Protein AF-A0A519NGT3-F1 (afdb_monomer_lite)

Secondary structure (DSSP, 8-state):
-HHHHHHHHHHHHHHHHHHHHHHHHHTTTS-HHHHHHHHHHHHHHHHHHHHHHHT--TTHHHHHHHHHHTS-HHHHHHHHHHHHHHHHHHH-

Sequence (92 aa):
MERFIREQKIVRESMSLKLKQIRAEHGKKLADFELEYFELATYYTYSFSVGDCLGCEWYFSSVAKHYQRLLPAEVANEIQRALAQSVIEARY

Structure (mmCIF, N/CA/C/O backbone):
data_AF-A0A519NGT3-F1
#
_entry.id   AF-A0A519NGT3-F1
#
loop_
_atom_site.group_PDB
_atom_site.id
_atom_site.type_symbol
_atom_site.label_atom_id
_atom_site.label_alt_id
_atom_site.label_comp_id
_atom_site.label_asym_id
_atom_site.label_entity_id
_atom_site.label_seq_id
_atom_site.pdbx_PDB_ins_code
_atom_site.Cartn_x
_atom_site.Cartn_y
_atom_site.Cartn_z
_atom_site.occupancy
_atom_site.B_iso_or_equiv
_atom_site.auth_seq_id
_atom_site.auth_comp_id
_atom_site.auth_asym_id
_atom_site.auth_atom_id
_atom_site.pdbx_PDB_model_num
ATOM 1 N N . MET A 1 1 ? 17.074 -4.022 -18.427 1.00 61.75 1 MET A N 1
ATOM 2 C CA . MET A 1 1 ? 17.341 -4.419 -17.027 1.00 61.75 1 MET A CA 1
ATOM 3 C C . MET A 1 1 ? 17.499 -3.202 -16.111 1.00 61.75 1 MET A C 1
ATOM 5 O O . MET A 1 1 ? 16.736 -3.085 -15.167 1.00 61.75 1 MET A O 1
ATOM 9 N N . GLU A 1 2 ? 18.405 -2.257 -16.400 1.00 77.00 2 GLU A N 1
ATOM 10 C CA . GLU A 1 2 ? 18.660 -1.086 -15.528 1.00 77.00 2 GLU A CA 1
ATOM 11 C C . GLU A 1 2 ? 17.442 -0.177 -15.308 1.00 77.00 2 GLU A C 1
ATOM 13 O O . GLU A 1 2 ? 17.122 0.159 -14.171 1.00 77.00 2 GLU A O 1
ATOM 18 N N . ARG A 1 3 ? 16.711 0.161 -16.380 1.00 76.62 3 ARG A N 1
ATOM 19 C CA . ARG A 1 3 ? 15.463 0.938 -16.295 1.00 76.62 3 ARG A CA 1
ATOM 20 C C . ARG A 1 3 ? 14.436 0.286 -15.362 1.00 76.62 3 ARG A C 1
ATOM 22 O O . ARG A 1 3 ? 13.848 0.964 -14.534 1.00 76.62 3 ARG A O 1
ATOM 29 N N . PHE A 1 4 ? 14.283 -1.029 -15.466 1.00 72.19 4 PHE A N 1
ATOM 30 C CA . PHE A 1 4 ? 13.344 -1.815 -14.671 1.00 72.19 4 PHE A CA 1
ATOM 31 C C . PHE A 1 4 ? 13.715 -1.832 -13.178 1.00 72.19 4 PHE A C 1
ATOM 33 O O . PHE A 1 4 ? 12.865 -1.587 -12.327 1.00 72.19 4 PHE A O 1
A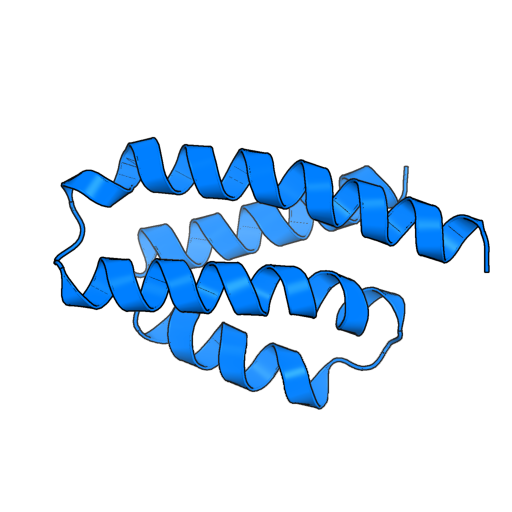TOM 40 N N . ILE A 1 5 ? 14.995 -2.045 -12.849 1.00 74.62 5 ILE A N 1
ATOM 41 C CA . ILE A 1 5 ? 15.478 -2.007 -11.457 1.00 74.62 5 ILE A CA 1
ATOM 42 C C . ILE A 1 5 ? 15.286 -0.605 -10.860 1.00 74.62 5 ILE A C 1
ATOM 44 O O . ILE A 1 5 ? 14.884 -0.464 -9.705 1.00 74.62 5 ILE A O 1
ATOM 48 N N . ARG A 1 6 ? 15.541 0.439 -11.659 1.00 82.12 6 ARG A N 1
ATOM 49 C CA . ARG A 1 6 ? 15.325 1.831 -11.256 1.00 82.12 6 ARG A CA 1
ATOM 50 C C . ARG A 1 6 ? 13.849 2.116 -10.973 1.00 82.12 6 ARG A C 1
ATOM 52 O O . ARG A 1 6 ? 13.544 2.662 -9.919 1.00 82.12 6 ARG A O 1
ATOM 59 N N . GLU A 1 7 ? 12.954 1.719 -11.874 1.00 78.12 7 GLU A N 1
ATOM 60 C CA . GLU A 1 7 ? 11.504 1.894 -11.721 1.00 78.12 7 GLU A CA 1
ATOM 61 C C . GLU A 1 7 ? 10.993 1.206 -10.447 1.00 78.12 7 GLU A C 1
ATOM 63 O O . GLU A 1 7 ? 10.344 1.850 -9.627 1.00 78.12 7 GLU A O 1
ATOM 68 N N . GLN A 1 8 ? 11.376 -0.051 -10.198 1.00 74.50 8 GLN A N 1
ATOM 69 C CA . GLN A 1 8 ? 10.996 -0.752 -8.965 1.00 74.50 8 GLN A CA 1
ATOM 70 C C . GLN A 1 8 ? 11.456 -0.032 -7.696 1.00 74.50 8 GLN A C 1
ATOM 72 O O . GLN A 1 8 ? 10.712 0.032 -6.713 1.00 74.50 8 GLN A O 1
ATOM 77 N N . LYS A 1 9 ? 12.680 0.507 -7.703 1.00 80.38 9 LYS A N 1
ATOM 78 C CA . LYS A 1 9 ? 13.215 1.262 -6.570 1.00 80.38 9 LYS A CA 1
ATOM 79 C C . LYS A 1 9 ? 12.380 2.518 -6.303 1.00 80.38 9 LYS A C 1
ATOM 81 O O . LYS A 1 9 ? 11.994 2.733 -5.157 1.00 80.38 9 LYS A O 1
ATOM 86 N N . ILE A 1 10 ? 12.039 3.276 -7.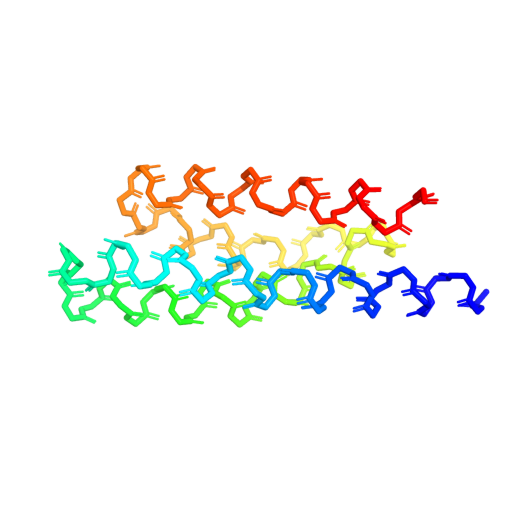348 1.00 83.62 10 ILE A N 1
ATOM 87 C CA . ILE A 1 10 ? 11.209 4.486 -7.236 1.00 83.62 10 ILE A CA 1
ATOM 88 C C . ILE A 1 10 ? 9.815 4.141 -6.700 1.00 83.62 10 ILE A C 1
ATOM 90 O O . ILE A 1 10 ? 9.373 4.756 -5.729 1.00 83.62 10 ILE A O 1
ATOM 94 N N . VAL A 1 11 ? 9.148 3.116 -7.253 1.00 80.00 11 VAL A N 1
ATOM 95 C CA . VAL A 1 11 ? 7.824 2.688 -6.759 1.00 80.00 11 VAL A CA 1
ATOM 96 C C . VAL A 1 11 ? 7.905 2.286 -5.287 1.00 80.00 11 VAL A C 1
ATOM 98 O O . VAL A 1 11 ? 7.045 2.670 -4.497 1.00 80.00 11 VAL A O 1
ATOM 101 N N . ARG A 1 12 ? 8.938 1.530 -4.893 1.00 77.56 12 ARG A N 1
ATOM 102 C CA . ARG A 1 12 ? 9.119 1.075 -3.508 1.00 77.56 12 ARG A CA 1
ATOM 103 C C . ARG A 1 12 ? 9.323 2.242 -2.545 1.00 77.56 12 ARG A C 1
ATOM 105 O O . ARG A 1 12 ? 8.715 2.255 -1.477 1.00 77.56 12 ARG A O 1
ATOM 112 N N . GLU A 1 13 ? 10.170 3.199 -2.900 1.00 84.25 13 GLU A N 1
ATOM 113 C CA . GLU A 1 13 ? 10.440 4.377 -2.071 1.00 84.25 13 GLU A CA 1
ATOM 114 C C . GLU A 1 13 ? 9.193 5.263 -1.948 1.00 84.25 13 GLU A C 1
ATOM 116 O O . GLU A 1 13 ? 8.789 5.596 -0.832 1.00 84.25 13 GLU A O 1
ATOM 121 N N . SER A 1 14 ? 8.524 5.547 -3.070 1.00 85.62 14 SER A N 1
ATOM 122 C CA . SER A 1 14 ? 7.288 6.339 -3.108 1.00 85.62 14 SER A CA 1
ATOM 123 C C . SER A 1 14 ? 6.162 5.678 -2.302 1.00 85.62 14 SER A C 1
ATOM 125 O O . SER A 1 14 ? 5.590 6.306 -1.407 1.00 85.62 14 SER A O 1
ATOM 127 N N . MET A 1 15 ? 5.905 4.379 -2.508 1.00 84.69 15 MET A N 1
ATOM 128 C CA . MET A 1 15 ? 4.879 3.659 -1.744 1.00 84.69 15 MET A CA 1
ATOM 129 C C . MET A 1 15 ? 5.194 3.589 -0.257 1.00 84.69 15 MET A C 1
ATOM 131 O O . MET A 1 15 ? 4.279 3.664 0.559 1.00 84.69 15 MET A O 1
ATOM 135 N N . SER A 1 16 ? 6.471 3.500 0.121 1.00 84.12 16 SER A N 1
ATOM 136 C CA . SER A 1 16 ? 6.845 3.519 1.535 1.00 84.12 16 SER A CA 1
ATOM 137 C C . SER A 1 16 ? 6.432 4.802 2.233 1.00 84.12 16 SER A C 1
ATOM 139 O O . SER A 1 16 ? 5.934 4.770 3.361 1.00 84.12 16 SER A O 1
ATOM 141 N N . LEU A 1 17 ? 6.623 5.932 1.556 1.00 89.19 17 LEU A N 1
ATOM 142 C CA . LEU A 1 17 ? 6.240 7.236 2.071 1.00 89.19 17 LEU A CA 1
ATOM 143 C C . LEU A 1 17 ? 4.716 7.363 2.148 1.00 89.19 17 LEU A C 1
ATOM 145 O O . LEU A 1 17 ? 4.198 7.698 3.214 1.00 89.19 17 LEU A O 1
ATOM 149 N N . LYS A 1 18 ? 4.002 7.021 1.069 1.00 87.81 18 LYS A N 1
ATOM 150 C CA . LYS A 1 18 ? 2.535 7.118 1.019 1.00 87.81 18 LYS A CA 1
ATOM 151 C C . LYS A 1 18 ? 1.865 6.208 2.059 1.00 87.81 18 LYS A C 1
ATOM 153 O O . LYS A 1 18 ? 0.993 6.658 2.790 1.00 87.81 18 LYS A O 1
ATOM 158 N N . LEU A 1 19 ? 2.323 4.966 2.236 1.00 86.44 19 LEU A N 1
ATOM 159 C CA . LEU A 1 19 ? 1.762 4.047 3.242 1.00 86.44 19 LEU A CA 1
ATOM 160 C C . LEU A 1 19 ? 1.986 4.534 4.683 1.00 86.44 19 LEU A C 1
ATOM 162 O O . LEU A 1 19 ? 1.110 4.368 5.531 1.00 86.44 19 LEU A O 1
ATOM 166 N N . LYS A 1 20 ? 3.123 5.185 4.973 1.00 88.94 20 LYS A N 1
ATOM 167 C CA . LYS A 1 20 ? 3.355 5.831 6.279 1.00 88.94 20 LYS A CA 1
ATOM 168 C C . LYS A 1 20 ? 2.392 6.994 6.523 1.00 88.94 20 LYS A C 1
ATOM 170 O O . LYS A 1 20 ? 1.942 7.157 7.654 1.00 88.94 20 LYS A O 1
ATOM 175 N N . GLN A 1 21 ? 2.076 7.776 5.490 1.00 91.06 21 GLN A N 1
ATOM 176 C CA . GLN A 1 21 ? 1.107 8.875 5.573 1.00 91.06 21 GLN A CA 1
ATOM 177 C C . GLN A 1 21 ? -0.303 8.343 5.847 1.00 91.06 21 GLN A C 1
ATOM 179 O O . GLN A 1 21 ? -0.908 8.739 6.840 1.00 91.06 21 GLN A O 1
ATOM 184 N N . ILE A 1 22 ? -0.752 7.351 5.068 1.00 88.94 22 ILE A N 1
ATOM 185 C CA . ILE A 1 22 ? -2.053 6.688 5.255 1.00 88.94 22 ILE A CA 1
ATOM 186 C C . ILE A 1 22 ? -2.164 6.120 6.676 1.00 88.94 22 ILE A C 1
ATOM 188 O O . ILE A 1 22 ? -3.166 6.315 7.361 1.00 88.94 22 ILE A O 1
ATOM 192 N N . ARG A 1 23 ? -1.109 5.463 7.179 1.00 88.31 23 ARG A N 1
ATOM 193 C CA . ARG A 1 23 ? -1.087 4.959 8.560 1.00 88.31 23 ARG A CA 1
ATOM 194 C C . ARG A 1 23 ? -1.187 6.076 9.595 1.00 88.31 23 ARG A C 1
ATOM 196 O O . ARG A 1 23 ? -1.860 5.896 10.605 1.00 88.31 23 ARG A O 1
ATOM 203 N N . ALA A 1 24 ? -0.501 7.197 9.399 1.00 89.56 24 ALA A N 1
ATOM 204 C CA . ALA A 1 24 ? -0.559 8.311 10.340 1.00 89.56 24 ALA A CA 1
ATOM 205 C C . ALA A 1 24 ? -1.965 8.936 10.397 1.00 89.56 24 ALA A C 1
ATOM 207 O O . ALA A 1 24 ? -2.416 9.325 11.476 1.00 89.56 24 ALA A O 1
ATOM 208 N N . GLU A 1 25 ? -2.656 8.989 9.258 1.00 92.00 25 GLU A N 1
ATOM 209 C CA . GLU A 1 25 ? -3.988 9.581 9.116 1.00 92.00 25 GLU A CA 1
ATOM 210 C C . GLU A 1 25 ? -5.117 8.650 9.586 1.00 92.00 25 GLU A C 1
ATOM 212 O O . GLU A 1 25 ? -6.008 9.063 10.337 1.00 92.00 25 GLU A O 1
ATOM 217 N N . HIS A 1 26 ? -5.053 7.372 9.207 1.00 88.31 26 HIS A N 1
ATOM 218 C CA . HIS A 1 26 ? -6.115 6.397 9.460 1.00 88.31 26 HIS A CA 1
ATOM 219 C C . HIS A 1 26 ? -5.809 5.436 10.608 1.00 88.31 26 HIS A C 1
ATOM 221 O O . HIS A 1 26 ? -6.735 4.919 11.223 1.00 88.31 26 HIS A O 1
ATOM 227 N N . GLY A 1 27 ? -4.543 5.226 10.969 1.00 82.50 27 GLY A N 1
ATOM 228 C CA . GLY A 1 27 ? -4.138 4.182 11.916 1.00 82.50 27 GLY A CA 1
ATOM 229 C C . GLY A 1 27 ? -4.727 4.325 13.319 1.00 82.50 27 GLY A C 1
ATOM 230 O O . GLY A 1 27 ? -4.955 3.321 13.977 1.00 82.50 27 GLY A O 1
ATOM 231 N N . LYS A 1 28 ? -5.045 5.548 13.768 1.00 84.44 28 LYS A N 1
ATOM 232 C CA . LYS A 1 28 ? -5.732 5.778 15.057 1.00 84.44 28 LYS A CA 1
ATOM 233 C C . LYS A 1 28 ? -7.222 5.417 15.036 1.00 84.44 28 LYS A C 1
ATOM 235 O O . LYS A 1 28 ? -7.839 5.361 16.093 1.00 84.44 28 LYS A O 1
ATOM 240 N N . LYS A 1 29 ? -7.803 5.260 13.844 1.00 86.38 29 LYS A N 1
ATOM 241 C CA . LYS A 1 29 ? -9.214 4.917 13.618 1.00 86.38 29 LYS A CA 1
ATOM 242 C C . LYS A 1 29 ? -9.407 3.423 13.338 1.00 86.38 29 LYS A C 1
ATOM 244 O O . LYS A 1 29 ? -10.545 2.974 13.314 1.00 86.38 29 LYS A O 1
ATOM 249 N N . LEU A 1 30 ? -8.317 2.695 13.095 1.00 85.94 30 LEU A N 1
ATOM 250 C CA . LEU A 1 30 ? -8.327 1.262 12.826 1.00 85.94 30 LEU A CA 1
ATOM 251 C C . LEU A 1 30 ? -8.367 0.475 14.135 1.00 85.94 30 LEU A C 1
ATOM 253 O O . LEU A 1 30 ? -7.696 0.835 15.103 1.00 85.94 30 LEU A O 1
ATOM 257 N N . ALA A 1 31 ? -9.121 -0.619 14.144 1.00 88.62 31 ALA A N 1
ATO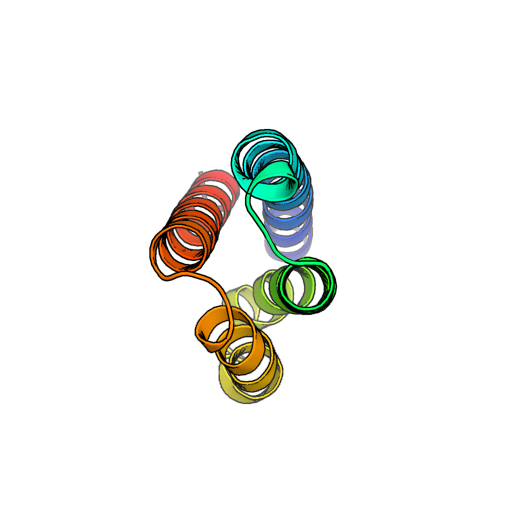M 258 C CA . ALA A 1 31 ? -9.028 -1.616 15.200 1.00 88.62 31 ALA A CA 1
ATOM 259 C C . ALA A 1 31 ? -7.688 -2.372 15.123 1.00 88.62 31 ALA A C 1
ATOM 261 O O . ALA A 1 31 ? -7.059 -2.450 14.065 1.00 88.62 31 ALA A O 1
ATOM 262 N N . ASP A 1 32 ? -7.268 -2.990 16.230 1.00 85.12 32 ASP A N 1
ATOM 263 C CA . ASP A 1 32 ? -5.975 -3.688 16.322 1.00 85.12 32 ASP A CA 1
ATOM 264 C C . ASP A 1 32 ? -5.787 -4.765 15.234 1.00 85.12 32 ASP A C 1
ATOM 266 O O . ASP A 1 32 ? -4.712 -4.883 14.648 1.00 85.12 32 ASP A O 1
ATOM 270 N N . PHE A 1 33 ? -6.846 -5.507 14.895 1.00 83.88 33 PHE A N 1
ATOM 271 C CA . PHE A 1 33 ? -6.796 -6.522 13.836 1.00 83.88 33 PHE A CA 1
ATOM 272 C C . PHE A 1 33 ? -6.722 -5.909 12.422 1.00 83.88 33 PHE A C 1
ATOM 274 O O . PHE A 1 33 ? -6.116 -6.483 11.520 1.00 83.88 33 PHE A O 1
ATOM 281 N N . GLU A 1 34 ? -7.299 -4.722 12.210 1.00 84.81 34 GLU A N 1
ATOM 282 C CA . GLU A 1 34 ? -7.221 -4.009 10.929 1.00 84.81 34 GLU A CA 1
ATOM 283 C C . GLU A 1 34 ? -5.834 -3.399 10.722 1.00 84.81 34 GLU A C 1
ATOM 285 O O . GLU A 1 34 ? -5.354 -3.324 9.592 1.00 84.81 34 GLU A O 1
ATOM 290 N N . LEU A 1 35 ? -5.159 -3.006 11.807 1.00 84.88 35 LEU A N 1
ATOM 291 C CA . LEU A 1 35 ? -3.753 -2.608 11.772 1.00 84.88 35 LEU A CA 1
ATOM 292 C C . LEU A 1 35 ? -2.856 -3.768 11.332 1.00 84.88 35 LEU A C 1
ATOM 294 O O . LEU A 1 35 ? -1.956 -3.558 10.518 1.00 84.88 35 LEU A O 1
ATOM 298 N N . GLU A 1 36 ? -3.118 -4.988 11.802 1.00 85.75 36 GLU A N 1
ATOM 299 C CA . GLU A 1 36 ? -2.406 -6.183 11.338 1.00 85.75 36 GLU A CA 1
ATOM 300 C C . GLU A 1 36 ? -2.641 -6.424 9.837 1.00 85.75 36 GLU A C 1
ATOM 302 O O . GLU A 1 36 ? -1.691 -6.618 9.074 1.00 85.75 36 GLU A O 1
ATOM 307 N N . TYR A 1 37 ? -3.889 -6.316 9.369 1.00 84.44 37 TYR A N 1
ATOM 308 C CA . TYR A 1 37 ? -4.195 -6.407 7.937 1.00 84.44 37 TYR A CA 1
ATOM 309 C C . TYR A 1 37 ? -3.563 -5.282 7.122 1.00 84.44 37 TYR A C 1
ATOM 311 O O . TYR A 1 37 ? -3.149 -5.518 5.988 1.00 84.44 37 TYR A O 1
ATOM 319 N N . PHE A 1 38 ? -3.432 -4.084 7.685 1.00 83.00 38 PHE A N 1
ATOM 320 C CA . PHE A 1 38 ? -2.759 -2.962 7.042 1.00 83.00 38 PHE A CA 1
ATOM 321 C C . PHE A 1 38 ? -1.255 -3.218 6.889 1.00 83.00 38 PHE A C 1
ATOM 323 O O . PHE A 1 38 ? -0.693 -2.971 5.820 1.00 83.00 38 PHE A O 1
ATOM 330 N N . GLU A 1 39 ? -0.597 -3.744 7.923 1.00 82.69 39 GLU A N 1
ATOM 331 C CA . GLU A 1 39 ? 0.819 -4.139 7.887 1.00 82.69 39 GLU A CA 1
ATOM 332 C C . GLU A 1 39 ? 1.056 -5.236 6.840 1.00 82.69 39 GLU A C 1
ATOM 334 O O . GLU A 1 39 ? 1.961 -5.131 6.007 1.00 82.69 39 GLU A O 1
ATOM 339 N N . LEU A 1 40 ? 0.190 -6.253 6.811 1.00 80.81 40 LEU A N 1
ATOM 340 C CA . LEU A 1 40 ? 0.252 -7.332 5.826 1.00 80.81 40 LEU A CA 1
ATOM 341 C C . LEU A 1 40 ? -0.005 -6.805 4.409 1.00 80.81 40 LEU A C 1
ATOM 343 O O . LEU A 1 40 ? 0.787 -7.059 3.500 1.00 80.81 40 LEU A O 1
ATOM 347 N N . ALA A 1 41 ? -1.052 -6.003 4.207 1.00 73.50 41 ALA A N 1
ATOM 348 C CA . ALA A 1 41 ? -1.334 -5.361 2.926 1.00 73.50 41 ALA A CA 1
ATOM 349 C C . ALA A 1 41 ? -0.153 -4.501 2.466 1.00 73.50 41 ALA A C 1
ATOM 351 O O . ALA A 1 41 ? 0.206 -4.554 1.294 1.00 73.50 41 ALA A O 1
ATOM 352 N N . THR A 1 42 ? 0.498 -3.771 3.371 1.00 72.56 42 THR A N 1
ATOM 353 C CA . THR A 1 42 ? 1.704 -2.982 3.092 1.00 72.56 42 THR A CA 1
ATOM 354 C C . THR A 1 42 ? 2.841 -3.882 2.613 1.00 72.56 42 THR A C 1
ATOM 356 O O . THR A 1 42 ? 3.384 -3.659 1.529 1.00 72.56 42 THR A O 1
ATOM 359 N N . TYR A 1 43 ? 3.154 -4.943 3.361 1.00 72.62 43 TYR A N 1
ATOM 360 C CA . TYR A 1 43 ? 4.191 -5.919 3.019 1.00 72.62 43 TYR A CA 1
ATOM 361 C C . TYR A 1 43 ? 3.985 -6.535 1.625 1.00 72.62 43 TYR A C 1
ATOM 363 O O . TYR A 1 43 ? 4.910 -6.591 0.808 1.00 72.62 43 TYR A O 1
ATOM 371 N N . TYR A 1 44 ? 2.752 -6.928 1.302 1.00 68.19 44 TYR A N 1
ATOM 372 C CA . TYR A 1 44 ? 2.432 -7.519 0.002 1.00 68.19 44 TYR A CA 1
ATOM 373 C C . TYR A 1 44 ? 2.259 -6.482 -1.116 1.00 68.19 44 TYR A C 1
ATOM 375 O O . TYR A 1 44 ? 2.553 -6.782 -2.270 1.00 68.19 44 TYR A O 1
ATOM 383 N N . THR A 1 45 ? 1.882 -5.240 -0.804 1.00 63.25 45 THR A N 1
ATOM 384 C CA . THR A 1 45 ? 1.852 -4.132 -1.776 1.00 63.25 45 THR A CA 1
ATOM 385 C C . THR A 1 45 ? 3.268 -3.747 -2.214 1.00 63.25 45 THR A C 1
ATOM 387 O O . THR A 1 45 ? 3.490 -3.470 -3.390 1.00 63.25 45 THR A O 1
ATOM 390 N N . TYR A 1 46 ? 4.272 -3.849 -1.334 1.00 57.06 46 TYR A N 1
ATOM 391 C CA . TYR A 1 46 ? 5.678 -3.774 -1.759 1.00 57.06 46 TYR A CA 1
ATOM 392 C C . TYR A 1 46 ? 6.090 -4.914 -2.694 1.00 57.06 46 TYR A C 1
ATOM 394 O O . TYR A 1 46 ? 7.002 -4.743 -3.496 1.00 57.06 46 TYR A O 1
ATOM 402 N N . SER A 1 47 ? 5.432 -6.070 -2.601 1.00 57.62 47 SER A N 1
ATOM 403 C CA . SER A 1 47 ? 5.663 -7.200 -3.507 1.00 57.62 47 SER A CA 1
ATOM 404 C C . SER A 1 47 ? 4.904 -7.041 -4.835 1.00 57.62 47 SER A C 1
ATOM 406 O O . SER A 1 47 ? 5.283 -7.633 -5.844 1.00 57.62 47 SER A O 1
ATOM 408 N N . PHE A 1 48 ? 3.868 -6.194 -4.872 1.00 56.00 48 PHE A N 1
ATOM 409 C CA . PHE A 1 48 ? 3.096 -5.863 -6.073 1.00 56.00 48 PHE A CA 1
ATOM 410 C C . PHE A 1 48 ? 3.900 -5.036 -7.089 1.00 56.00 48 PHE A C 1
ATOM 412 O O . PHE A 1 48 ? 3.802 -5.300 -8.286 1.00 56.00 48 PHE A O 1
ATOM 419 N N . SER A 1 49 ? 4.751 -4.101 -6.644 1.00 54.28 49 SER A N 1
ATOM 420 C CA . SER A 1 49 ? 5.609 -3.305 -7.545 1.00 54.28 49 SER A CA 1
ATOM 421 C C . SER A 1 49 ? 6.598 -4.160 -8.347 1.00 54.28 49 SER A C 1
ATOM 423 O O . SER A 1 49 ? 7.027 -3.774 -9.432 1.00 54.28 49 SER A O 1
ATOM 425 N N . VAL A 1 50 ? 6.917 -5.357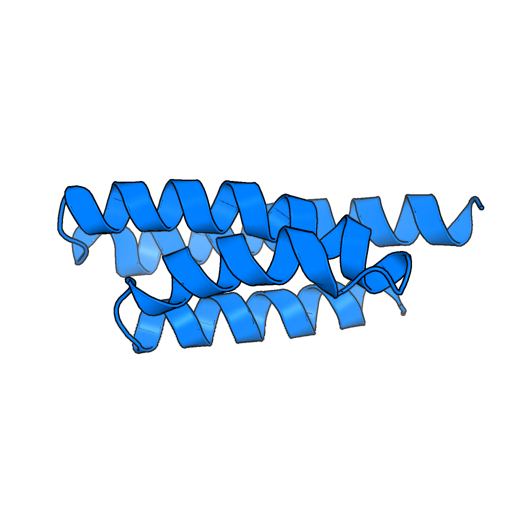 -7.847 1.00 52.16 50 VAL A N 1
ATOM 426 C CA . VAL A 1 50 ? 7.721 -6.350 -8.563 1.00 52.16 50 VAL A CA 1
ATOM 427 C C . VAL A 1 50 ? 6.890 -7.079 -9.621 1.00 52.16 50 VAL A C 1
ATOM 429 O O . VAL A 1 50 ? 7.364 -7.268 -10.739 1.00 52.16 50 VAL A O 1
ATOM 432 N N . GLY A 1 51 ? 5.648 -7.453 -9.296 1.00 56.06 51 GLY A N 1
ATOM 433 C CA . GLY A 1 51 ? 4.743 -8.176 -10.197 1.00 56.06 51 GLY A CA 1
ATOM 434 C C . GLY A 1 51 ? 4.257 -7.347 -11.388 1.00 56.06 51 GLY A C 1
ATOM 435 O O . GLY A 1 51 ? 4.264 -7.848 -12.510 1.00 56.06 51 GLY A O 1
ATOM 436 N N . ASP A 1 52 ? 3.908 -6.079 -11.165 1.00 52.09 52 ASP A N 1
ATOM 437 C CA . ASP A 1 52 ? 3.378 -5.180 -12.204 1.00 52.09 52 ASP A CA 1
ATOM 438 C C . ASP A 1 52 ? 4.455 -4.793 -13.237 1.00 52.09 52 ASP A C 1
ATOM 440 O O . ASP A 1 52 ? 4.222 -4.810 -14.444 1.00 52.09 52 ASP A O 1
ATOM 444 N N . CYS A 1 53 ? 5.696 -4.563 -12.791 1.00 52.25 53 CYS A N 1
ATOM 445 C CA . CYS A 1 53 ? 6.830 -4.331 -13.691 1.00 52.25 53 CYS A CA 1
ATOM 446 C C . CYS A 1 53 ? 7.239 -5.589 -14.489 1.00 52.25 53 CYS A C 1
ATOM 448 O O . CYS A 1 53 ? 7.878 -5.459 -15.533 1.00 52.25 53 CYS A O 1
ATOM 450 N N . LEU A 1 54 ? 6.928 -6.796 -13.997 1.00 44.97 54 LEU A N 1
ATOM 451 C CA . LEU A 1 54 ? 7.275 -8.076 -14.636 1.00 44.97 54 LEU A CA 1
ATOM 452 C C . LEU A 1 54 ? 6.154 -8.656 -15.514 1.00 44.97 54 LEU A C 1
ATOM 454 O O . LEU A 1 54 ? 6.372 -9.685 -16.148 1.00 44.97 54 LEU A O 1
ATOM 458 N N . GLY A 1 55 ? 4.958 -8.053 -15.534 1.00 53.75 55 GLY A N 1
ATOM 459 C CA . GLY A 1 55 ? 3.772 -8.668 -16.151 1.00 53.75 55 GLY A CA 1
ATOM 460 C C . GLY A 1 55 ? 3.287 -9.928 -15.415 1.00 53.75 55 GLY A C 1
ATOM 461 O O . GLY A 1 55 ? 2.512 -10.716 -15.951 1.00 53.75 55 GLY A O 1
ATOM 462 N N . CYS A 1 56 ? 3.740 -10.128 -14.175 1.00 47.47 56 CYS A N 1
ATOM 463 C CA . CYS A 1 56 ? 3.431 -11.273 -13.324 1.00 47.47 56 CYS A CA 1
ATOM 464 C C . CYS A 1 56 ? 2.354 -10.883 -12.299 1.00 47.47 56 CYS A C 1
ATOM 466 O O . CYS A 1 56 ? 2.572 -10.938 -11.088 1.00 47.47 56 CYS A O 1
ATOM 468 N N . GLU A 1 57 ? 1.179 -10.469 -12.780 1.00 49.44 57 GLU A N 1
ATOM 469 C CA . GLU A 1 57 ? 0.070 -9.957 -11.953 1.00 49.44 57 GLU A CA 1
ATOM 470 C C . GLU A 1 57 ? -0.514 -10.985 -10.957 1.00 49.44 57 GLU A C 1
ATOM 472 O O . GLU A 1 57 ? -1.248 -10.622 -10.036 1.00 49.44 57 GLU A O 1
ATOM 477 N N . TRP A 1 58 ? -0.251 -12.282 -11.126 1.00 40.59 58 TRP A N 1
ATOM 478 C CA . TRP A 1 58 ? -1.211 -13.304 -10.694 1.00 40.59 58 TRP A CA 1
ATOM 479 C C . TRP A 1 58 ? -1.078 -13.746 -9.232 1.00 40.59 58 TRP A C 1
ATOM 481 O O . TRP A 1 58 ? -2.095 -13.960 -8.574 1.00 40.59 58 TRP A O 1
ATOM 491 N N . TYR A 1 59 ? 0.138 -13.851 -8.687 1.00 43.94 59 TYR A N 1
ATOM 492 C CA . TYR A 1 59 ? 0.331 -14.494 -7.376 1.00 43.94 59 TYR A CA 1
ATOM 493 C C . TYR A 1 59 ? 0.450 -13.508 -6.208 1.00 43.94 59 TYR A C 1
ATOM 495 O O . TYR A 1 59 ? -0.123 -13.728 -5.146 1.00 43.94 59 TYR A O 1
ATOM 503 N N . PHE A 1 60 ? 1.132 -12.378 -6.404 1.00 51.59 60 PHE A N 1
ATOM 504 C CA . PHE A 1 60 ? 1.296 -11.370 -5.349 1.00 51.59 60 PHE A CA 1
ATOM 505 C C . PHE A 1 60 ? 0.085 -10.439 -5.230 1.00 51.59 60 PHE A C 1
ATOM 507 O O . PHE A 1 60 ? -0.208 -9.941 -4.142 1.00 51.59 60 PHE A O 1
ATOM 514 N N . SER A 1 61 ? -0.673 -10.247 -6.320 1.00 59.50 61 SER A N 1
ATOM 515 C CA . SER A 1 61 ? -1.871 -9.408 -6.278 1.00 59.50 61 SER A CA 1
ATOM 516 C C . SER A 1 61 ? -3.018 -10.057 -5.512 1.00 59.50 61 SER A C 1
ATOM 518 O O . SER A 1 61 ? -3.784 -9.333 -4.892 1.00 59.50 61 SER A O 1
ATOM 520 N N . SER A 1 62 ? -3.145 -11.386 -5.499 1.00 62.66 62 SER A N 1
ATOM 521 C CA . SER A 1 62 ? -4.267 -12.063 -4.837 1.00 62.66 62 SER A CA 1
ATOM 522 C C . SER A 1 62 ? -4.210 -11.914 -3.314 1.00 62.66 62 SER A C 1
ATOM 524 O O . SER A 1 62 ? -5.217 -11.560 -2.705 1.00 62.66 62 SER A O 1
ATOM 526 N N . VAL A 1 63 ? -3.027 -12.086 -2.714 1.00 69.06 63 VAL A N 1
ATOM 527 C CA . VAL A 1 63 ? -2.806 -11.949 -1.265 1.00 69.06 63 VAL A CA 1
ATOM 528 C C . VAL A 1 63 ? -2.899 -10.485 -0.831 1.00 69.06 63 VAL A C 1
ATOM 530 O O . VAL A 1 63 ? -3.610 -10.171 0.121 1.00 69.06 63 VAL A O 1
ATOM 533 N N . ALA A 1 64 ? -2.270 -9.564 -1.570 1.00 68.31 64 ALA A N 1
ATOM 534 C CA . ALA A 1 64 ? -2.393 -8.132 -1.291 1.00 68.31 64 ALA A CA 1
ATOM 535 C C . ALA A 1 64 ? -3.852 -7.655 -1.406 1.00 68.31 64 ALA A C 1
ATOM 537 O O . ALA A 1 64 ? -4.350 -6.975 -0.511 1.00 68.31 64 ALA A O 1
ATOM 538 N N . LYS A 1 65 ? -4.571 -8.063 -2.465 1.00 70.75 65 LYS A N 1
ATOM 539 C CA . LYS A 1 65 ? -6.000 -7.757 -2.650 1.00 70.75 65 LYS A CA 1
ATOM 540 C C . LYS A 1 65 ? -6.860 -8.396 -1.564 1.00 70.75 65 LYS A C 1
ATOM 542 O O . LYS A 1 65 ? -7.857 -7.798 -1.177 1.00 70.75 65 LYS A O 1
ATOM 547 N N . HIS A 1 66 ? -6.507 -9.589 -1.083 1.00 81.44 66 HIS A N 1
ATOM 548 C CA . HIS A 1 66 ? -7.215 -10.235 0.019 1.00 81.44 66 HIS A CA 1
ATOM 549 C C . HIS A 1 66 ? -7.152 -9.368 1.278 1.00 81.44 66 HIS A C 1
ATOM 551 O O . HIS A 1 66 ? -8.202 -8.984 1.780 1.00 81.44 66 HIS A O 1
ATOM 557 N N . TYR A 1 67 ? -5.956 -8.966 1.714 1.00 78.00 67 TYR A N 1
ATOM 558 C CA . TYR A 1 67 ? -5.817 -8.107 2.893 1.00 78.00 67 TYR A CA 1
ATOM 559 C C . TYR A 1 67 ? -6.392 -6.702 2.681 1.00 78.00 67 TYR A C 1
ATOM 561 O O . TYR A 1 67 ? -7.044 -6.180 3.577 1.00 78.00 67 TYR A O 1
ATOM 569 N N . GLN A 1 68 ? -6.257 -6.115 1.486 1.00 74.56 68 GLN A N 1
ATOM 570 C CA . GLN A 1 68 ? -6.896 -4.830 1.172 1.00 74.56 68 GLN A CA 1
ATOM 571 C C . GLN A 1 68 ? -8.427 -4.887 1.274 1.00 74.56 68 GLN A C 1
ATOM 573 O O . GLN A 1 68 ? -9.036 -3.909 1.686 1.00 74.56 68 GLN A O 1
ATOM 578 N N . ARG A 1 69 ? -9.066 -6.014 0.929 1.00 80.69 69 ARG A N 1
ATOM 579 C CA . ARG A 1 69 ? -10.525 -6.187 1.075 1.00 80.69 69 ARG A CA 1
ATOM 580 C C . ARG A 1 69 ? -10.983 -6.291 2.529 1.00 80.69 69 ARG A C 1
ATOM 582 O O . ARG A 1 69 ? -12.164 -6.091 2.785 1.00 80.69 69 ARG A O 1
ATOM 589 N N . LEU A 1 70 ? -10.080 -6.641 3.444 1.00 84.38 70 LEU A N 1
ATOM 590 C CA . LEU A 1 70 ? -10.355 -6.713 4.880 1.00 84.38 70 LEU A CA 1
ATOM 591 C C . LEU A 1 70 ? -10.188 -5.355 5.577 1.00 84.38 70 LEU A C 1
ATOM 593 O O . LEU A 1 70 ? -10.529 -5.237 6.749 1.00 84.38 70 LEU A O 1
ATOM 597 N N . LEU A 1 71 ? -9.664 -4.346 4.876 1.00 84.25 71 LEU A N 1
ATOM 598 C CA . LEU A 1 71 ? -9.554 -2.983 5.383 1.00 84.25 71 LEU A CA 1
ATOM 599 C C . LEU A 1 71 ? -10.853 -2.203 5.155 1.00 84.25 71 LEU A C 1
ATOM 601 O O . LEU A 1 71 ? -11.591 -2.484 4.203 1.00 84.25 71 LEU A O 1
ATOM 605 N N . PRO A 1 72 ? -11.095 -1.146 5.949 1.00 88.25 72 PRO A N 1
ATOM 606 C CA . PRO A 1 72 ? -12.124 -0.168 5.635 1.00 88.25 72 PRO A CA 1
ATOM 607 C C . PRO A 1 72 ? -11.975 0.353 4.201 1.00 88.25 72 PRO A C 1
ATOM 609 O O . PRO A 1 72 ? -10.869 0.656 3.746 1.00 88.25 72 PRO A O 1
ATOM 612 N N . ALA A 1 73 ? -13.102 0.490 3.496 1.00 87.06 73 ALA A N 1
ATOM 613 C CA . ALA A 1 73 ? -13.122 0.852 2.077 1.00 87.06 73 ALA A CA 1
ATOM 614 C C . ALA A 1 73 ? -12.367 2.159 1.775 1.00 87.06 73 ALA A C 1
ATOM 616 O O . ALA A 1 73 ? -11.729 2.275 0.732 1.00 87.06 73 ALA A O 1
ATOM 617 N N . GLU A 1 74 ? -12.414 3.128 2.689 1.00 88.75 74 GLU A N 1
ATOM 618 C CA . GLU A 1 74 ? -11.663 4.384 2.593 1.00 88.75 74 GLU A CA 1
ATOM 619 C C . GLU A 1 74 ? -10.148 4.132 2.499 1.00 88.75 74 GLU A C 1
ATOM 621 O O . GLU A 1 74 ? -9.518 4.536 1.522 1.00 88.75 74 GLU A O 1
ATOM 626 N N . VAL A 1 75 ? -9.598 3.364 3.444 1.00 86.06 75 VAL A N 1
ATOM 627 C CA . VAL A 1 75 ? -8.168 3.022 3.516 1.00 86.06 75 VAL A CA 1
ATOM 628 C C . VAL A 1 75 ? -7.747 2.168 2.320 1.00 86.06 75 VAL A C 1
ATOM 630 O O . VAL A 1 75 ? -6.711 2.413 1.704 1.00 86.06 75 VAL A O 1
ATOM 633 N N . ALA A 1 76 ? -8.568 1.186 1.938 1.0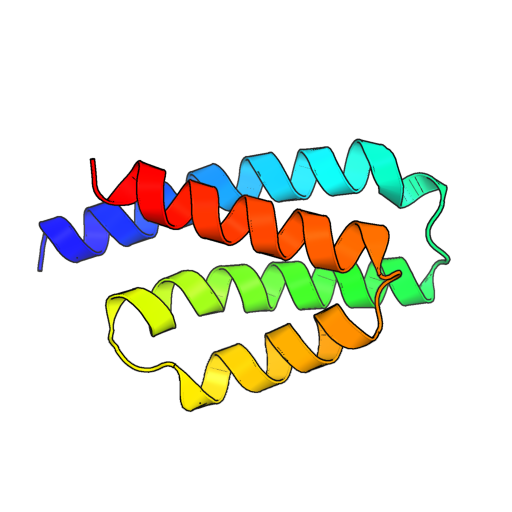0 83.38 76 ALA A N 1
ATOM 634 C CA . ALA A 1 76 ? -8.296 0.333 0.783 1.00 83.38 76 ALA A CA 1
ATOM 635 C C . ALA A 1 76 ? -8.217 1.138 -0.529 1.00 83.38 76 ALA A C 1
ATOM 637 O O . ALA A 1 76 ? -7.299 0.940 -1.330 1.00 83.38 76 ALA A O 1
ATOM 638 N N . ASN A 1 77 ? -9.148 2.076 -0.734 1.00 84.94 77 ASN A N 1
ATOM 639 C CA . ASN A 1 77 ? -9.163 2.952 -1.906 1.00 84.94 77 ASN A CA 1
ATOM 640 C C . ASN A 1 77 ? -7.946 3.881 -1.941 1.00 84.94 77 ASN A C 1
ATOM 642 O O . ASN A 1 77 ? -7.386 4.133 -3.010 1.00 84.94 77 ASN A O 1
ATOM 646 N N . GLU A 1 78 ? -7.528 4.392 -0.788 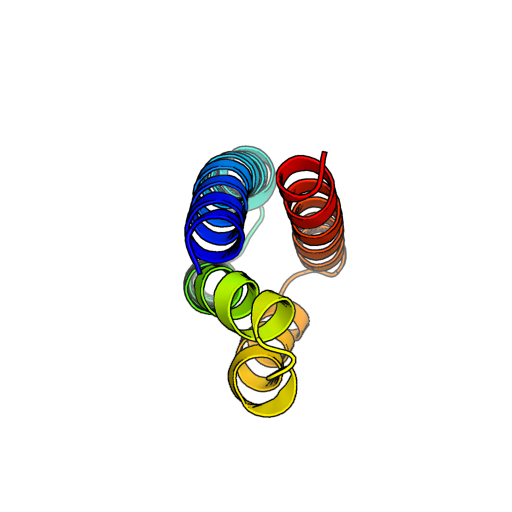1.00 87.62 78 GLU A N 1
ATOM 647 C CA . GLU A 1 78 ? -6.371 5.273 -0.699 1.00 87.62 78 GLU A CA 1
ATOM 648 C C . GLU A 1 78 ? -5.062 4.539 -1.010 1.00 87.62 78 GLU A C 1
ATOM 650 O O . GLU A 1 78 ? -4.264 5.027 -1.812 1.00 87.62 78 GLU A O 1
ATOM 655 N N . ILE A 1 79 ? -4.889 3.316 -0.494 1.00 82.75 79 ILE A N 1
ATOM 656 C CA . ILE A 1 79 ? -3.752 2.449 -0.838 1.00 82.75 79 ILE A CA 1
ATOM 657 C C . ILE A 1 79 ? -3.701 2.191 -2.352 1.00 82.75 79 ILE A C 1
ATOM 659 O O . ILE A 1 79 ? -2.628 2.264 -2.956 1.00 82.75 79 ILE A O 1
ATOM 663 N N . GLN A 1 80 ? -4.845 1.922 -2.993 1.00 79.88 80 GLN A N 1
ATOM 664 C CA . GLN A 1 80 ? -4.902 1.705 -4.445 1.00 79.88 80 GLN A CA 1
ATOM 665 C C . GLN A 1 80 ? -4.539 2.960 -5.246 1.00 79.88 80 GLN A C 1
ATOM 667 O O . GLN A 1 80 ? -3.795 2.871 -6.225 1.00 79.88 80 GLN A O 1
ATOM 672 N N . ARG A 1 81 ? -5.022 4.138 -4.832 1.00 84.38 81 ARG A N 1
ATOM 673 C CA . ARG A 1 81 ? -4.659 5.414 -5.470 1.00 84.38 81 ARG A CA 1
ATOM 674 C C . ARG A 1 81 ? -3.173 5.718 -5.312 1.00 84.38 81 ARG A C 1
ATOM 676 O O . ARG A 1 81 ? -2.533 6.108 -6.287 1.00 84.38 81 ARG A O 1
ATOM 683 N N . ALA A 1 82 ? -2.628 5.508 -4.115 1.00 84.19 82 ALA A N 1
ATOM 684 C CA . ALA A 1 82 ? -1.210 5.677 -3.834 1.00 84.19 82 ALA A CA 1
ATOM 685 C C . ALA A 1 82 ? -0.356 4.789 -4.750 1.00 84.19 82 ALA A C 1
ATOM 687 O O . ALA A 1 82 ? 0.583 5.280 -5.373 1.00 84.19 82 ALA A O 1
ATOM 688 N N . LEU A 1 83 ? -0.747 3.521 -4.907 1.00 79.69 83 LEU A N 1
ATOM 689 C CA . LEU A 1 83 ? -0.075 2.565 -5.784 1.00 79.69 83 LEU A CA 1
ATOM 690 C C . LEU A 1 83 ? -0.070 3.016 -7.244 1.00 79.69 83 LEU A C 1
ATOM 692 O O . LEU A 1 83 ? 0.988 3.039 -7.872 1.00 79.69 83 LEU A O 1
ATOM 696 N N . ALA A 1 84 ? -1.228 3.419 -7.768 1.00 78.88 84 ALA A N 1
ATOM 697 C CA . ALA A 1 84 ? -1.333 3.915 -9.136 1.00 78.88 84 ALA A CA 1
ATOM 698 C C . ALA A 1 84 ? -0.438 5.145 -9.367 1.00 78.88 84 ALA A C 1
ATOM 700 O O . ALA A 1 84 ? 0.263 5.218 -10.376 1.00 78.88 84 ALA A O 1
ATOM 701 N N . GLN A 1 85 ? -0.406 6.083 -8.414 1.00 83.56 85 GLN A N 1
ATOM 702 C CA . GLN A 1 85 ? 0.467 7.257 -8.489 1.00 83.56 85 GLN A CA 1
ATOM 703 C C . GLN A 1 85 ? 1.948 6.878 -8.471 1.00 83.56 85 GLN A C 1
ATOM 705 O O . GLN A 1 85 ? 2.694 7.354 -9.319 1.00 83.56 85 GLN A O 1
ATOM 710 N N . SER A 1 86 ? 2.378 5.994 -7.568 1.00 83.12 86 SER A N 1
ATOM 711 C CA . SER A 1 86 ? 3.782 5.574 -7.488 1.00 83.12 86 SER A CA 1
ATOM 712 C C . SER A 1 86 ? 4.253 4.853 -8.754 1.00 83.12 86 SER A C 1
ATOM 714 O O . SER A 1 86 ? 5.396 5.030 -9.168 1.00 83.12 86 SER A O 1
ATOM 716 N N . VAL A 1 87 ? 3.381 4.073 -9.405 1.00 77.88 87 VAL A N 1
ATOM 717 C CA . VAL A 1 87 ? 3.685 3.445 -10.703 1.00 77.88 87 VAL A CA 1
ATOM 718 C C . VAL A 1 87 ? 3.852 4.492 -11.808 1.00 77.88 87 VAL A C 1
ATOM 720 O O . VAL A 1 87 ? 4.749 4.356 -12.637 1.00 77.88 87 VAL A O 1
ATOM 723 N N . ILE A 1 88 ? 3.027 5.543 -11.822 1.00 82.12 88 ILE A N 1
ATOM 724 C CA . ILE A 1 88 ? 3.170 6.658 -12.771 1.00 82.12 88 ILE A CA 1
ATOM 725 C C . ILE A 1 88 ? 4.476 7.420 -12.505 1.00 82.12 88 ILE A C 1
ATOM 727 O O . ILE A 1 88 ? 5.251 7.611 -13.436 1.00 82.12 88 ILE A O 1
ATOM 731 N N . GLU A 1 89 ? 4.754 7.784 -11.249 1.00 81.81 89 GLU A N 1
ATOM 732 C CA . GLU A 1 89 ? 5.974 8.494 -10.824 1.00 81.81 89 GLU A CA 1
ATOM 733 C C . GLU A 1 89 ? 7.262 7.746 -11.199 1.00 81.81 89 GLU A C 1
ATOM 735 O O . GLU A 1 89 ? 8.275 8.366 -11.482 1.00 81.81 89 GLU A O 1
ATOM 740 N N . ALA A 1 90 ? 7.248 6.413 -11.219 1.00 80.44 90 ALA A N 1
ATOM 741 C CA . ALA A 1 90 ? 8.419 5.642 -11.621 1.00 80.44 90 ALA A CA 1
ATOM 742 C C . ALA A 1 90 ? 8.678 5.666 -13.136 1.00 80.44 90 ALA A C 1
ATOM 744 O O . ALA A 1 90 ? 9.821 5.495 -13.562 1.00 80.44 90 ALA A O 1
ATOM 745 N N . ARG A 1 91 ? 7.630 5.849 -13.950 1.00 74.00 91 ARG A N 1
ATOM 746 C CA . ARG A 1 91 ? 7.693 5.755 -15.419 1.00 74.00 91 ARG A CA 1
ATOM 747 C C . ARG A 1 91 ? 8.125 7.055 -16.108 1.00 74.00 91 ARG A C 1
ATOM 749 O O . ARG A 1 91 ? 8.516 6.972 -17.276 1.00 74.00 91 ARG A O 1
ATOM 756 N N . TYR A 1 92 ? 8.048 8.198 -15.423 1.00 74.38 92 TYR A N 1
ATOM 757 C CA . TYR A 1 92 ? 8.335 9.543 -15.945 1.00 74.38 92 TYR A CA 1
ATOM 758 C C . TYR A 1 92 ? 9.443 10.224 -15.145 1.00 74.38 92 TYR A C 1
ATOM 760 O O . TYR A 1 92 ? 10.288 10.882 -15.791 1.00 74.38 92 TYR A O 1
#

Radius of gyration: 12.96 Å; chains: 1; bounding box: 32×24×33 Å

Foldseek 3Di:
DVLLVQLLVQLLVQLVVQLVVLCVVCVVVDDPVLVVLSVQLSVLLNVCSVCVSVVNNPDSVVSNVVSLVVHDPVSSVSSVVSNVVSSVVSVD

pLDDT: mean 76.06, std 12.87, range [40.59, 92.0]